Protein AF-A0A964KMN7-F1 (afdb_monomer_lite)

Secondary structure (DSSP, 8-state):
-HHHHHHHHHHHHHHHHHHHHHS-HHHHHHHHTSPPPP----HHHHHHHHHHHHHHHHTT-EEEEGGG-SS--SSSEEEEETTEEEEEE----S----HHHHHHHHHHHHHHHHHHHSEEESGGG--SEEE-----SPPPP-HHHHHHHHHHHHHHS------S------

Foldseek 3Di:
DVVVVVVLVVLQVVLAVVCVVQADVVLLQLQQLADADDDDDDPQQVVQLVVVQVVLVVVVWHKGQQSSHNRHRAARIFIGHHNDGPARHHRDPDDDPDPVVVVSVVQRVQSVCCSVVQWGACHNVDGDIGGDDDDPDDDDDCVVVVVVQVVVCVVPVHGDDDPDDDDDPD

Radius of gyration: 19.19 Å; chains: 1; bounding box: 42×45×50 Å

pLDDT: mean 83.24, std 13.03, range [41.88, 95.81]

Structure (mmCIF, N/CA/C/O backbone):
data_AF-A0A964KMN7-F1
#
_entry.id   AF-A0A964KMN7-F1
#
loop_
_atom_site.group_PDB
_atom_site.id
_atom_site.type_symbol
_atom_site.label_atom_id
_atom_site.label_alt_id
_atom_site.label_comp_id
_atom_site.label_asym_id
_atom_site.label_entity_id
_atom_site.label_seq_id
_atom_site.pdbx_PDB_ins_code
_atom_site.Cartn_x
_atom_site.Cartn_y
_atom_site.Cartn_z
_atom_site.occupancy
_atom_site.B_iso_or_equiv
_atom_site.auth_seq_id
_atom_site.auth_comp_id
_atom_site.auth_asym_id
_atom_site.auth_atom_id
_atom_site.pdbx_PDB_model_num
ATOM 1 N N . MET A 1 1 ? 16.297 -22.048 8.644 1.00 60.56 1 MET A N 1
ATOM 2 C CA . MET A 1 1 ? 15.941 -20.614 8.774 1.00 60.56 1 MET A CA 1
ATOM 3 C C . MET A 1 1 ? 16.026 -19.859 7.448 1.00 60.56 1 MET A C 1
ATOM 5 O O . MET A 1 1 ? 15.107 -19.107 7.163 1.00 60.56 1 MET A O 1
ATOM 9 N N . GLU A 1 2 ? 17.040 -20.092 6.608 1.00 69.06 2 GLU A N 1
ATOM 10 C CA . GLU A 1 2 ? 17.197 -19.387 5.318 1.00 69.06 2 GLU A CA 1
ATOM 11 C C . GLU A 1 2 ? 16.068 -19.658 4.302 1.00 69.06 2 GLU A C 1
ATOM 13 O O . GLU A 1 2 ? 15.520 -18.732 3.710 1.00 69.06 2 GLU A O 1
ATOM 18 N N . GLY A 1 3 ? 15.618 -20.913 4.179 1.00 74.50 3 GLY A N 1
ATOM 19 C CA . GLY A 1 3 ? 14.503 -21.268 3.288 1.00 74.50 3 GLY A CA 1
ATOM 20 C C . GLY A 1 3 ? 13.184 -20.558 3.626 1.00 74.50 3 GLY A C 1
ATOM 21 O O . GLY A 1 3 ? 12.477 -20.116 2.726 1.00 74.50 3 GLY A O 1
ATOM 22 N N . TYR A 1 4 ? 12.885 -20.363 4.916 1.00 80.75 4 TYR A N 1
ATOM 23 C CA . TYR A 1 4 ? 11.686 -19.638 5.357 1.00 80.75 4 TYR A CA 1
ATOM 24 C C . TYR A 1 4 ? 11.740 -18.150 5.004 1.00 80.75 4 TYR A C 1
ATOM 26 O O . TYR A 1 4 ? 10.728 -17.589 4.591 1.00 80.75 4 TYR A O 1
ATOM 34 N N . LYS A 1 5 ? 12.916 -17.518 5.113 1.00 83.44 5 LYS A N 1
ATOM 35 C CA . LYS A 1 5 ? 13.101 -16.120 4.700 1.00 83.44 5 LYS A CA 1
ATOM 36 C C . LYS A 1 5 ? 12.865 -15.949 3.202 1.00 83.44 5 LYS A C 1
ATOM 38 O O . LYS A 1 5 ? 12.191 -15.006 2.805 1.00 83.44 5 LYS A O 1
ATOM 43 N N . ARG A 1 6 ? 13.360 -16.886 2.385 1.00 88.69 6 ARG A N 1
ATOM 44 C CA . ARG A 1 6 ? 13.154 -16.871 0.931 1.00 88.69 6 ARG A CA 1
ATOM 45 C C . ARG A 1 6 ? 11.679 -17.008 0.556 1.00 88.69 6 ARG A C 1
ATOM 47 O O . ARG A 1 6 ? 11.195 -16.237 -0.261 1.00 88.69 6 ARG A O 1
ATOM 54 N N . VAL A 1 7 ? 10.962 -17.957 1.160 1.00 89.75 7 VAL A N 1
ATOM 55 C CA . VAL A 1 7 ? 9.515 -18.117 0.926 1.00 89.75 7 VAL A CA 1
ATOM 56 C C . VAL A 1 7 ? 8.768 -16.855 1.346 1.00 89.75 7 VAL A C 1
ATOM 58 O O . VAL A 1 7 ? 7.937 -16.365 0.588 1.00 89.75 7 VAL A O 1
ATOM 61 N N . LEU A 1 8 ? 9.100 -16.282 2.505 1.00 87.44 8 LEU A N 1
ATOM 62 C CA . LEU A 1 8 ? 8.471 -15.045 2.955 1.00 87.44 8 LEU A CA 1
ATOM 63 C C . LEU A 1 8 ? 8.713 -13.886 1.982 1.00 87.44 8 LEU A C 1
ATOM 65 O O . LEU A 1 8 ? 7.786 -13.137 1.702 1.00 87.44 8 LEU A O 1
ATOM 69 N N . HIS A 1 9 ? 9.930 -13.753 1.455 1.00 89.81 9 HIS A N 1
ATOM 70 C CA . HIS A 1 9 ? 10.249 -12.743 0.449 1.00 89.81 9 HIS A CA 1
ATOM 71 C C . HIS A 1 9 ? 9.386 -12.912 -0.805 1.00 89.81 9 HIS A C 1
ATOM 73 O O . HIS A 1 9 ? 8.743 -11.964 -1.227 1.00 89.81 9 HIS A O 1
ATOM 79 N N . ILE A 1 10 ? 9.285 -14.136 -1.335 1.00 92.50 10 ILE A N 1
ATOM 80 C CA . ILE A 1 10 ? 8.451 -14.429 -2.512 1.00 92.50 10 ILE A CA 1
ATOM 81 C C . ILE A 1 10 ? 6.983 -14.073 -2.247 1.00 92.50 10 ILE A C 1
ATOM 83 O O . ILE A 1 10 ? 6.326 -13.483 -3.098 1.00 92.50 10 ILE A O 1
ATOM 87 N N . LEU A 1 11 ? 6.457 -14.408 -1.065 1.00 91.88 11 LEU A N 1
ATOM 88 C CA . LEU A 1 11 ? 5.085 -14.050 -0.698 1.00 91.88 11 LEU A CA 1
ATOM 89 C C . LEU A 1 11 ? 4.887 -12.534 -0.643 1.00 91.88 11 LEU A C 1
ATOM 91 O O . LEU A 1 11 ? 3.842 -12.049 -1.070 1.00 91.88 11 LEU A O 1
ATOM 95 N N . LYS A 1 12 ? 5.888 -11.795 -0.156 1.00 92.88 12 LYS A N 1
ATOM 96 C CA . LYS A 1 12 ? 5.847 -10.335 -0.136 1.00 92.88 12 LYS A CA 1
ATOM 97 C C . LYS A 1 12 ? 5.944 -9.712 -1.522 1.00 92.88 12 LYS A C 1
ATOM 99 O O . LYS A 1 12 ? 5.213 -8.765 -1.785 1.00 92.88 12 LYS A O 1
ATOM 104 N N . ASP A 1 13 ? 6.750 -10.279 -2.416 1.00 94.25 13 ASP A N 1
ATOM 105 C CA . ASP A 1 13 ? 6.811 -9.857 -3.821 1.00 94.25 13 ASP A CA 1
ATOM 106 C C . ASP A 1 13 ? 5.447 -10.043 -4.510 1.00 94.25 13 ASP A C 1
ATOM 108 O O . ASP A 1 13 ? 4.984 -9.170 -5.245 1.00 94.25 13 ASP A O 1
ATOM 112 N N . VAL A 1 14 ? 4.762 -11.160 -4.236 1.00 93.88 14 VAL A N 1
ATOM 113 C CA . VAL A 1 14 ? 3.399 -11.410 -4.737 1.00 93.88 14 VAL A CA 1
ATOM 114 C C . VAL A 1 14 ? 2.399 -10.409 -4.152 1.00 93.88 14 VAL A C 1
ATOM 116 O O . VAL A 1 14 ? 1.555 -9.890 -4.883 1.00 93.88 14 VAL A O 1
ATOM 119 N N . GLY A 1 15 ? 2.479 -10.112 -2.854 1.00 93.50 15 GLY A N 1
ATOM 120 C CA . GLY A 1 15 ? 1.599 -9.127 -2.226 1.00 93.50 15 GLY A CA 1
ATOM 121 C C . GLY A 1 15 ? 1.835 -7.701 -2.726 1.00 93.50 15 GLY A C 1
ATOM 122 O O . GLY A 1 15 ? 0.867 -6.979 -2.961 1.00 93.50 15 GLY A O 1
ATOM 123 N N . ASP A 1 16 ? 3.087 -7.312 -2.973 1.00 94.38 16 ASP A N 1
ATOM 124 C CA . ASP A 1 16 ? 3.416 -6.034 -3.610 1.00 94.38 16 ASP A CA 1
ATOM 125 C C . ASP A 1 16 ? 2.837 -5.971 -5.029 1.00 94.38 16 ASP A C 1
ATOM 127 O O . ASP A 1 16 ? 2.217 -4.972 -5.391 1.00 94.38 16 ASP A O 1
ATOM 131 N N . ALA A 1 17 ? 2.955 -7.045 -5.820 1.00 93.81 17 ALA A N 1
ATOM 132 C CA . ALA A 1 17 ? 2.353 -7.101 -7.152 1.00 93.81 17 ALA A CA 1
ATOM 133 C C . ALA A 1 17 ? 0.828 -6.895 -7.104 1.00 93.81 17 ALA A C 1
ATOM 135 O O . ALA A 1 17 ? 0.284 -6.145 -7.917 1.00 93.81 17 ALA A O 1
ATOM 136 N N . LEU A 1 18 ? 0.136 -7.494 -6.126 1.00 92.00 18 LEU A N 1
ATOM 137 C CA . LEU A 1 18 ? -1.294 -7.253 -5.902 1.00 92.00 18 LEU A CA 1
ATOM 138 C C . LEU A 1 18 ? -1.570 -5.794 -5.519 1.00 92.00 18 LEU A C 1
ATOM 140 O O . LEU A 1 18 ? -2.474 -5.182 -6.084 1.00 92.00 18 LEU A O 1
ATOM 144 N N . ALA A 1 19 ? -0.785 -5.215 -4.609 1.00 92.56 19 ALA A N 1
ATOM 145 C CA . ALA A 1 19 ? -0.937 -3.819 -4.211 1.00 92.56 19 ALA A CA 1
ATOM 146 C C . ALA A 1 19 ? -0.796 -2.867 -5.406 1.00 92.56 19 ALA A C 1
ATOM 148 O O . ALA A 1 19 ? -1.690 -2.060 -5.637 1.00 92.56 19 ALA A O 1
ATOM 149 N N . PHE A 1 20 ? 0.257 -3.009 -6.214 1.00 91.56 20 PHE A N 1
ATOM 150 C CA . PHE A 1 20 ? 0.476 -2.185 -7.410 1.00 91.56 20 PHE A CA 1
ATOM 151 C C . PHE A 1 20 ? -0.520 -2.450 -8.548 1.00 91.56 20 PHE A C 1
ATOM 153 O O . PHE A 1 20 ? -0.626 -1.629 -9.455 1.00 91.56 20 PHE A O 1
ATOM 160 N N . THR A 1 21 ? -1.246 -3.570 -8.517 1.00 91.06 21 THR A N 1
ATOM 161 C CA . THR A 1 21 ? -2.316 -3.853 -9.488 1.00 91.06 21 THR A CA 1
ATOM 162 C C . THR A 1 21 ? -3.600 -3.095 -9.153 1.00 91.06 21 THR A C 1
ATOM 164 O O . THR A 1 21 ? -4.309 -2.675 -10.061 1.00 91.06 21 THR A O 1
ATOM 167 N N . TYR A 1 22 ? -3.912 -2.930 -7.863 1.00 90.19 22 TYR A N 1
ATOM 168 C CA . TYR A 1 22 ? -5.217 -2.427 -7.417 1.00 90.19 22 TYR A CA 1
ATOM 169 C C . TYR A 1 22 ? -5.176 -1.063 -6.725 1.00 90.19 22 TYR A C 1
ATOM 171 O O . TYR A 1 22 ? -6.225 -0.468 -6.503 1.00 90.19 22 TYR A O 1
ATOM 179 N N . VAL A 1 23 ? -3.999 -0.563 -6.355 1.00 89.25 23 VAL A N 1
ATOM 180 C CA . VAL A 1 23 ? -3.838 0.718 -5.660 1.00 89.25 23 VAL A CA 1
ATOM 181 C C . VAL A 1 23 ? -2.938 1.626 -6.483 1.00 89.25 23 VAL A C 1
ATOM 183 O O . VAL A 1 23 ? -1.880 1.206 -6.956 1.00 89.25 23 VAL A O 1
ATOM 186 N N . ASP A 1 24 ? -3.334 2.891 -6.613 1.00 88.50 24 ASP A N 1
ATOM 187 C CA . ASP A 1 24 ? -2.511 3.903 -7.263 1.00 88.50 24 ASP A CA 1
ATOM 188 C C . ASP A 1 24 ? -1.133 3.993 -6.575 1.00 88.50 24 ASP A C 1
ATOM 190 O O . ASP A 1 24 ? -1.013 4.109 -5.349 1.00 88.50 24 ASP A O 1
ATOM 194 N N . LYS A 1 25 ? -0.055 3.958 -7.365 1.00 88.31 25 LYS A N 1
ATOM 195 C CA . LYS A 1 25 ? 1.328 4.032 -6.862 1.00 88.31 25 LYS A CA 1
ATOM 196 C C . LYS A 1 25 ? 1.596 5.283 -6.009 1.00 88.31 25 LYS A C 1
ATOM 198 O O . LYS A 1 25 ? 2.447 5.241 -5.115 1.00 88.31 25 LYS A O 1
ATOM 203 N N . TYR A 1 26 ? 0.897 6.391 -6.257 1.00 88.62 26 TYR A N 1
ATOM 204 C CA . TYR A 1 26 ? 0.987 7.631 -5.487 1.00 88.62 26 TYR A CA 1
ATOM 205 C C . TYR A 1 26 ? 0.306 7.521 -4.116 1.00 88.62 26 TYR A C 1
ATOM 207 O O . TYR A 1 26 ? 0.704 8.238 -3.192 1.00 88.62 26 TYR A O 1
ATOM 215 N N . ASP A 1 27 ? -0.639 6.594 -3.952 1.00 90.06 27 ASP A N 1
ATOM 216 C CA . ASP A 1 27 ? -1.242 6.232 -2.665 1.00 90.06 27 ASP A CA 1
ATOM 217 C C . ASP A 1 27 ? -0.418 5.171 -1.923 1.00 90.06 27 ASP A C 1
ATOM 219 O O . ASP A 1 27 ? -0.286 5.240 -0.701 1.00 90.06 27 ASP A O 1
ATOM 223 N N . ILE A 1 28 ? 0.253 4.268 -2.645 1.00 91.69 28 ILE A N 1
ATOM 224 C CA . ILE A 1 28 ? 1.215 3.319 -2.056 1.00 91.69 28 ILE A CA 1
ATOM 225 C C . ILE A 1 28 ? 2.443 4.049 -1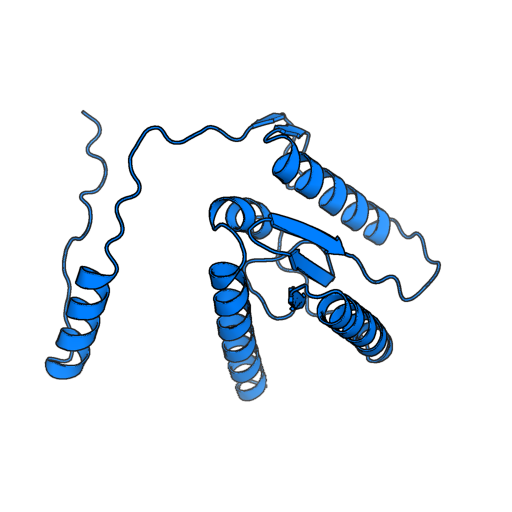.494 1.00 91.69 28 ILE A C 1
ATOM 227 O O . ILE A 1 28 ? 2.923 3.729 -0.404 1.00 91.69 28 ILE A O 1
ATOM 231 N N . LYS A 1 29 ? 2.975 5.041 -2.222 1.00 90.38 29 LYS A N 1
ATOM 232 C CA . LYS A 1 29 ? 4.194 5.783 -1.852 1.00 90.38 29 LYS A CA 1
ATOM 233 C C . LYS A 1 29 ? 4.210 6.243 -0.385 1.00 90.38 29 LYS A C 1
ATOM 235 O O . LYS A 1 29 ? 5.183 5.926 0.303 1.00 90.38 29 LYS A O 1
ATOM 240 N N . PRO A 1 30 ? 3.195 6.964 0.129 1.00 90.38 30 PRO A N 1
ATOM 241 C CA . PRO A 1 30 ? 3.197 7.403 1.516 1.00 90.38 30 PRO A CA 1
ATOM 242 C C . PRO A 1 30 ? 3.056 6.238 2.517 1.00 90.38 30 PRO A C 1
ATOM 244 O O . PRO A 1 30 ? 3.573 6.311 3.628 1.00 90.38 30 PRO A O 1
ATOM 247 N N . MET A 1 31 ? 2.469 5.103 2.131 1.00 90.00 31 MET A N 1
ATOM 248 C CA . MET A 1 31 ? 2.347 3.937 3.017 1.00 90.00 31 MET A CA 1
ATOM 249 C C . MET A 1 31 ? 3.689 3.239 3.305 1.00 90.00 31 MET A C 1
ATOM 251 O O . MET A 1 31 ? 3.816 2.570 4.333 1.00 90.00 31 MET A O 1
ATOM 255 N N . ARG A 1 32 ? 4.708 3.429 2.455 1.00 87.38 32 ARG A N 1
ATOM 256 C CA . ARG A 1 32 ? 6.027 2.779 2.573 1.00 87.38 32 ARG A CA 1
ATOM 257 C C . ARG A 1 32 ? 6.933 3.376 3.653 1.00 87.38 32 ARG A C 1
ATOM 259 O O . ARG A 1 32 ? 7.783 2.664 4.183 1.00 87.38 32 ARG A O 1
ATOM 266 N N . PHE A 1 33 ? 6.819 4.670 3.953 1.00 83.00 33 PHE A N 1
ATOM 267 C CA . PHE A 1 33 ? 7.834 5.384 4.749 1.00 83.00 33 PHE A CA 1
ATOM 268 C C . PHE A 1 33 ? 7.828 5.053 6.245 1.00 83.00 33 PHE A C 1
ATOM 270 O O . PHE A 1 33 ? 8.751 5.429 6.962 1.00 83.00 33 PHE A O 1
ATOM 277 N N . LYS A 1 34 ? 6.825 4.320 6.728 1.00 79.12 34 LYS A N 1
ATOM 278 C CA . LYS A 1 34 ? 6.843 3.774 8.084 1.00 79.12 34 LYS A CA 1
ATOM 279 C C . LYS A 1 34 ? 7.893 2.668 8.194 1.00 79.12 34 LYS A C 1
ATOM 281 O O . LYS A 1 34 ? 8.084 1.892 7.256 1.00 79.12 34 LYS A O 1
ATOM 286 N N . GLU A 1 35 ? 8.554 2.560 9.342 1.00 66.06 35 GLU A N 1
ATOM 287 C CA . GLU A 1 35 ? 9.413 1.408 9.629 1.00 66.06 35 GLU A CA 1
ATOM 288 C C . GLU A 1 35 ? 8.631 0.104 9.439 1.00 66.06 35 GLU A C 1
ATOM 290 O O . GLU A 1 35 ? 7.438 0.029 9.752 1.00 66.06 35 GLU A O 1
ATOM 295 N N . ALA A 1 36 ? 9.291 -0.915 8.881 1.00 58.47 36 ALA A N 1
ATOM 296 C CA . ALA A 1 36 ? 8.665 -2.216 8.706 1.00 58.47 36 ALA A CA 1
ATOM 297 C C . ALA A 1 36 ? 8.218 -2.730 10.079 1.00 58.47 36 ALA A C 1
ATOM 299 O O . ALA A 1 36 ? 9.030 -2.837 11.001 1.00 58.47 36 ALA A O 1
ATOM 300 N N . SER A 1 37 ? 6.931 -3.043 10.228 1.00 52.56 37 SER A N 1
ATOM 301 C CA . SER A 1 37 ? 6.477 -3.799 11.386 1.00 52.56 37 SER A CA 1
ATOM 302 C C . SER A 1 37 ? 7.229 -5.128 11.398 1.00 52.56 37 SER A C 1
ATOM 304 O O . SER A 1 37 ? 7.279 -5.849 10.399 1.00 52.56 37 SER A O 1
ATOM 306 N N . GLY A 1 38 ? 7.861 -5.447 12.530 1.00 50.69 38 GLY A N 1
ATOM 307 C CA . GLY A 1 38 ? 8.288 -6.817 12.787 1.00 50.69 38 GLY A CA 1
ATOM 308 C C . GLY A 1 38 ? 7.080 -7.743 12.644 1.00 50.69 38 GLY A C 1
ATOM 309 O O . GLY A 1 38 ? 5.967 -7.344 12.979 1.00 50.69 38 GLY A O 1
ATOM 310 N N . PHE A 1 39 ? 7.307 -8.950 12.127 1.00 45.81 39 PHE A N 1
ATOM 311 C CA . PHE A 1 39 ? 6.270 -9.960 11.919 1.00 45.81 39 PHE A CA 1
ATOM 312 C C . PHE A 1 39 ? 5.507 -10.187 13.228 1.00 45.81 39 PHE A C 1
ATOM 314 O O . PHE A 1 39 ? 6.082 -10.701 14.191 1.00 45.81 39 PHE A O 1
ATOM 321 N N . VAL A 1 40 ? 4.243 -9.776 13.301 1.00 50.22 40 VAL A N 1
ATOM 322 C CA . VAL A 1 40 ? 3.413 -10.038 14.477 1.00 50.22 40 VAL A CA 1
ATOM 323 C C . VAL A 1 40 ? 1.994 -10.322 14.019 1.00 50.22 40 VAL A C 1
ATOM 325 O O . VAL A 1 40 ? 1.134 -9.457 14.085 1.00 50.22 40 VAL A O 1
ATOM 328 N N . SER A 1 41 ? 1.709 -11.587 13.732 1.00 46.47 41 SER A N 1
ATOM 329 C CA . SER A 1 41 ? 0.403 -12.111 14.110 1.00 46.47 41 SER A CA 1
ATOM 330 C C . SER A 1 41 ? 0.572 -13.464 14.798 1.00 46.47 41 SER A C 1
ATOM 332 O O . SER A 1 41 ? 1.151 -14.424 14.288 1.00 46.47 41 SER A O 1
ATOM 334 N N . GLY A 1 42 ? 0.155 -13.514 16.065 1.00 53.75 42 GLY A N 1
ATOM 335 C CA . GLY A 1 42 ? -0.046 -14.779 16.762 1.00 53.75 42 GLY A CA 1
ATOM 336 C C . GLY A 1 42 ? -1.229 -15.520 16.136 1.00 53.75 42 GLY A C 1
ATOM 337 O O . GLY A 1 42 ? -2.087 -14.905 15.509 1.00 53.75 42 GLY A O 1
ATOM 338 N N . LYS A 1 43 ? -1.332 -16.836 16.357 1.00 54.41 43 LYS A N 1
ATOM 339 C CA . LYS A 1 43 ? -2.377 -17.706 15.768 1.00 54.41 43 LYS A CA 1
ATOM 340 C C . LYS A 1 43 ? -3.820 -17.176 15.886 1.00 54.41 43 LYS A C 1
ATOM 342 O O . LYS A 1 43 ? -4.659 -17.519 15.061 1.00 54.41 43 LYS A O 1
ATOM 347 N N . VAL A 1 44 ? -4.117 -16.368 16.907 1.00 59.31 44 VAL A N 1
ATOM 348 C CA . VAL A 1 44 ? -5.443 -15.762 17.125 1.00 59.31 44 VAL A CA 1
ATOM 349 C C . VAL A 1 44 ? -5.688 -14.549 16.214 1.00 59.31 44 VAL A C 1
ATOM 351 O O . VAL A 1 44 ? -6.804 -14.393 15.729 1.00 59.31 44 VAL A O 1
ATOM 354 N N . GLY A 1 45 ? -4.664 -13.732 15.937 1.00 69.38 45 GLY A N 1
ATOM 355 C CA . GLY A 1 45 ? -4.766 -12.559 15.055 1.00 69.38 45 GLY A CA 1
ATOM 356 C C . GLY A 1 45 ? -5.075 -12.955 13.614 1.00 69.38 45 GLY A C 1
ATOM 357 O O . GLY A 1 45 ? -6.055 -12.481 13.044 1.00 69.38 45 GLY A O 1
ATOM 358 N N . LEU A 1 46 ? -4.363 -13.967 13.106 1.00 79.44 46 LEU A N 1
ATOM 359 C CA . LEU A 1 46 ? -4.529 -14.463 11.739 1.00 79.44 46 LEU A CA 1
ATOM 360 C C . LEU A 1 46 ? -5.964 -14.912 11.419 1.00 79.44 46 LEU A C 1
ATOM 362 O O . LEU A 1 46 ? -6.448 -14.714 10.309 1.00 79.44 46 LEU A O 1
ATOM 366 N N . ARG A 1 47 ? -6.674 -15.522 12.380 1.00 83.81 47 ARG A N 1
ATOM 367 C CA . ARG A 1 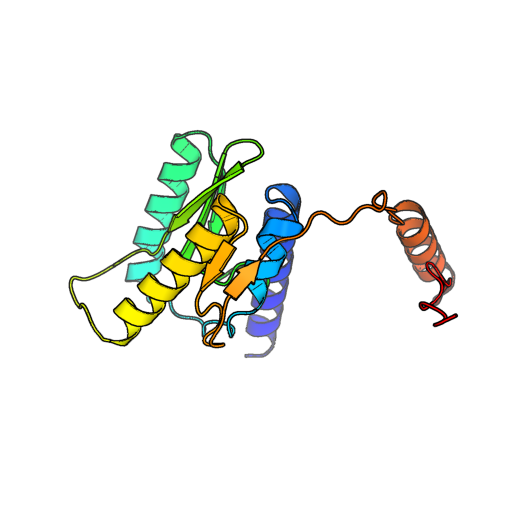47 ? -8.059 -15.970 12.155 1.00 83.81 47 ARG A CA 1
ATOM 368 C C . ARG A 1 47 ? -9.017 -14.791 11.982 1.00 83.81 47 ARG A C 1
ATOM 370 O O . ARG A 1 47 ? -9.925 -14.872 11.158 1.00 83.81 47 ARG A O 1
ATOM 377 N N . GLU A 1 48 ? -8.842 -13.729 12.762 1.00 84.06 48 GLU A N 1
ATOM 378 C CA . GLU A 1 48 ? -9.680 -12.531 12.654 1.00 84.06 48 GLU A CA 1
ATOM 379 C C . GLU A 1 48 ? -9.324 -11.710 11.410 1.00 84.06 48 GLU A C 1
ATOM 381 O O . GLU A 1 48 ? -10.227 -11.269 10.699 1.00 84.06 48 GLU A O 1
ATOM 386 N N . GLU A 1 49 ? -8.033 -11.589 11.085 1.00 86.44 49 GLU A N 1
ATOM 387 C CA . GLU A 1 49 ? -7.558 -11.015 9.818 1.00 86.44 49 GLU A CA 1
ATOM 388 C C . GLU A 1 49 ? -8.178 -11.753 8.625 1.00 86.44 49 GLU A C 1
ATOM 390 O O . GLU A 1 49 ? -8.764 -11.136 7.736 1.00 86.44 49 GLU A O 1
ATOM 395 N N . TRP A 1 50 ? -8.157 -13.087 8.645 1.00 88.00 50 TRP A N 1
ATOM 396 C CA . TRP A 1 50 ? -8.748 -13.906 7.590 1.00 88.00 50 TRP A CA 1
ATOM 397 C C . TRP A 1 50 ? -10.259 -13.701 7.444 1.00 88.00 50 TRP A C 1
ATOM 399 O O . TRP A 1 50 ? -10.767 -13.552 6.332 1.00 88.00 50 TRP A O 1
ATOM 409 N N . ARG A 1 51 ? -11.002 -13.651 8.555 1.00 89.19 51 ARG A N 1
ATOM 410 C CA . ARG A 1 51 ? -12.445 -13.358 8.519 1.00 89.19 51 ARG A CA 1
ATOM 411 C C . ARG A 1 51 ? -12.727 -11.981 7.935 1.00 89.19 51 ARG A C 1
ATOM 413 O O . ARG A 1 51 ? -13.691 -11.821 7.185 1.00 89.19 51 ARG A O 1
ATOM 420 N N . LEU A 1 52 ? -11.908 -10.989 8.277 1.00 87.75 52 LEU A N 1
ATOM 421 C CA . LEU A 1 52 ? -12.061 -9.645 7.743 1.00 87.75 52 LEU A CA 1
ATOM 422 C C . LEU A 1 52 ? -11.773 -9.610 6.237 1.00 87.75 52 LEU A C 1
ATOM 424 O O . LEU A 1 52 ? -12.572 -9.035 5.501 1.00 87.75 52 LEU A O 1
ATOM 428 N N . LEU A 1 53 ? -10.713 -10.277 5.771 1.00 89.50 53 LEU A N 1
ATOM 429 C CA . LEU A 1 53 ? -10.443 -10.449 4.339 1.00 89.50 53 LEU A CA 1
ATOM 430 C C . LEU A 1 53 ? -11.643 -11.062 3.613 1.00 89.50 53 LEU A C 1
ATOM 432 O O . LEU A 1 53 ? -12.126 -10.489 2.640 1.00 89.50 53 LEU A O 1
ATOM 436 N N . GLN A 1 54 ? -12.162 -12.192 4.106 1.00 90.38 54 GLN A N 1
ATOM 437 C CA . GLN A 1 54 ? -13.333 -12.853 3.518 1.00 90.38 54 GLN A CA 1
ATOM 438 C C . GLN A 1 54 ? -14.538 -11.913 3.449 1.00 90.38 54 GLN A C 1
ATOM 440 O O . GLN A 1 54 ? -15.250 -11.886 2.448 1.00 90.38 54 GLN A O 1
ATOM 445 N N . LYS A 1 55 ? -14.753 -11.098 4.486 1.00 90.31 55 LYS A N 1
ATOM 446 C CA . LYS A 1 55 ? -15.819 -10.095 4.491 1.00 90.31 55 LYS A CA 1
ATOM 447 C C . LYS A 1 55 ? -15.609 -9.023 3.419 1.00 90.31 55 LYS A C 1
ATOM 449 O O . LYS A 1 55 ? -16.579 -8.659 2.763 1.00 90.31 55 LYS A O 1
ATOM 454 N N . VAL A 1 56 ? -14.382 -8.532 3.229 1.00 90.00 56 VAL A N 1
ATOM 455 C CA . VAL A 1 56 ? -14.059 -7.573 2.156 1.00 90.00 56 VAL A CA 1
ATOM 456 C C . VAL A 1 56 ? -14.366 -8.181 0.785 1.00 90.00 56 VAL A C 1
ATOM 458 O O . VAL A 1 56 ? -15.063 -7.549 -0.008 1.00 90.00 56 VAL A O 1
ATOM 461 N N . PHE A 1 57 ? -13.942 -9.425 0.547 1.00 89.56 57 PHE A N 1
ATOM 462 C CA . PHE A 1 57 ? -14.242 -10.147 -0.694 1.00 89.56 57 PHE A CA 1
ATOM 463 C C . PHE A 1 57 ? -15.746 -10.332 -0.922 1.00 89.56 57 PHE A C 1
ATOM 465 O O . PHE A 1 57 ? -16.244 -10.035 -2.005 1.00 89.56 57 PHE A O 1
ATOM 472 N N . ASN A 1 58 ? -16.496 -10.738 0.104 1.00 90.62 58 ASN A N 1
ATOM 473 C CA . ASN A 1 58 ? -17.949 -10.921 0.009 1.00 90.62 58 ASN A CA 1
ATOM 474 C C . ASN A 1 58 ? -18.707 -9.616 -0.287 1.00 90.62 58 ASN A C 1
ATOM 476 O O . ASN A 1 58 ? -19.822 -9.656 -0.798 1.00 90.62 58 ASN A O 1
ATOM 480 N N . LEU A 1 59 ? -18.117 -8.460 0.027 1.00 88.62 59 LEU A N 1
ATOM 481 C CA . LEU A 1 59 ? -18.660 -7.139 -0.302 1.00 88.62 59 LEU A CA 1
ATOM 482 C C . LEU A 1 59 ? -18.227 -6.642 -1.697 1.00 88.62 59 LEU A C 1
ATOM 484 O O . LEU A 1 59 ? -18.497 -5.490 -2.044 1.00 88.62 59 LEU A O 1
ATOM 488 N N . GLY A 1 60 ? -17.562 -7.487 -2.493 1.00 88.06 60 GLY A N 1
ATOM 489 C CA . GLY A 1 60 ? -17.075 -7.160 -3.835 1.00 88.06 60 GLY A CA 1
ATOM 490 C C . GLY A 1 60 ? -15.817 -6.288 -3.843 1.00 88.06 60 GLY A C 1
ATOM 491 O O . GLY A 1 60 ? -15.556 -5.608 -4.832 1.00 88.06 60 GLY A O 1
ATOM 492 N N . GLY A 1 61 ? -15.077 -6.250 -2.733 1.00 89.81 61 GLY A N 1
ATOM 493 C CA . GLY A 1 61 ? -13.786 -5.575 -2.634 1.00 89.81 61 GLY A CA 1
ATOM 494 C C . GLY A 1 61 ? -12.610 -6.545 -2.710 1.00 89.81 61 GLY A C 1
ATOM 495 O O . GLY A 1 61 ? -12.772 -7.763 -2.746 1.00 89.81 61 GLY A O 1
ATOM 496 N N . ILE A 1 62 ? -11.407 -5.985 -2.671 1.00 90.75 62 ILE A N 1
ATOM 497 C CA . ILE A 1 62 ? -10.144 -6.719 -2.603 1.00 90.75 62 ILE A CA 1
ATOM 498 C C . ILE A 1 62 ? -9.495 -6.398 -1.264 1.00 90.75 62 ILE A C 1
ATOM 500 O O . ILE A 1 62 ? -9.290 -5.232 -0.931 1.0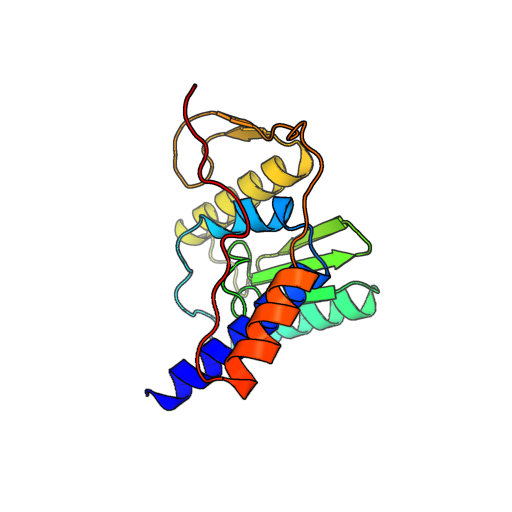0 90.75 62 ILE A O 1
ATOM 504 N N . GLY A 1 63 ? -9.208 -7.432 -0.477 1.00 91.62 63 GLY A N 1
ATOM 505 C CA . GLY A 1 63 ? -8.462 -7.309 0.771 1.00 91.62 63 GLY A CA 1
ATOM 506 C C . GLY A 1 63 ? -7.017 -7.756 0.580 1.00 91.62 63 GLY A C 1
ATOM 507 O O . GLY A 1 63 ? -6.778 -8.861 0.097 1.00 91.62 63 GLY A O 1
ATOM 508 N N . ILE A 1 64 ? -6.063 -6.921 0.982 1.00 91.94 64 ILE A N 1
ATOM 509 C CA . ILE A 1 64 ? -4.625 -7.209 0.944 1.00 91.94 64 ILE A CA 1
ATOM 510 C C . ILE A 1 64 ? -4.110 -7.276 2.381 1.00 91.94 64 ILE A C 1
ATOM 512 O O . ILE A 1 64 ? -4.352 -6.358 3.163 1.00 91.94 64 ILE A O 1
ATOM 516 N N . LEU A 1 65 ? -3.401 -8.354 2.729 1.00 91.81 65 LEU A N 1
ATOM 517 C CA . LEU A 1 65 ? -2.699 -8.466 4.011 1.00 91.81 65 LEU A CA 1
ATOM 518 C C . LEU A 1 65 ? -1.391 -7.692 3.942 1.00 91.81 65 LEU A C 1
ATOM 520 O O . LEU A 1 65 ? -0.477 -8.076 3.215 1.00 91.81 65 LEU A O 1
ATOM 524 N N . ASN A 1 66 ? -1.286 -6.638 4.736 1.00 90.38 66 ASN A N 1
ATOM 525 C CA . ASN A 1 66 ? -0.144 -5.732 4.708 1.00 90.38 66 ASN A CA 1
ATOM 526 C C . ASN A 1 66 ? 1.150 -6.412 5.177 1.00 90.38 66 ASN A C 1
ATOM 528 O O . ASN A 1 66 ? 2.220 -6.139 4.634 1.00 90.38 66 ASN A O 1
ATOM 532 N N . ASP A 1 67 ? 1.047 -7.378 6.096 1.00 86.69 67 ASP A N 1
ATOM 533 C CA . ASP A 1 67 ? 2.171 -8.211 6.549 1.00 86.69 67 ASP A CA 1
ATOM 534 C C . ASP A 1 67 ? 2.794 -9.063 5.426 1.00 86.69 67 ASP A C 1
ATOM 536 O O . ASP A 1 67 ? 3.970 -9.443 5.506 1.00 86.69 67 ASP A O 1
ATOM 540 N N . LEU A 1 68 ? 2.035 -9.320 4.356 1.00 90.81 68 LEU A N 1
ATOM 541 C CA . LEU A 1 68 ? 2.491 -9.976 3.131 1.00 90.81 68 LEU A CA 1
ATOM 542 C C . LEU A 1 68 ? 2.878 -8.968 2.046 1.00 90.81 68 LEU A C 1
ATOM 544 O O . LEU A 1 68 ? 2.861 -9.307 0.874 1.00 90.81 68 LEU A O 1
ATOM 548 N N . THR A 1 69 ? 3.243 -7.741 2.412 1.00 91.62 69 THR A N 1
ATOM 549 C CA . THR A 1 69 ? 3.770 -6.738 1.479 1.00 91.62 69 THR A CA 1
ATOM 550 C C . THR A 1 69 ? 5.035 -6.094 2.048 1.00 91.62 69 THR A C 1
ATOM 552 O O . THR A 1 69 ? 5.337 -6.184 3.248 1.00 91.62 69 THR A O 1
ATOM 555 N N . HIS A 1 70 ? 5.811 -5.437 1.194 1.00 90.50 70 HIS A N 1
ATOM 556 C CA . HIS A 1 70 ? 6.834 -4.482 1.610 1.00 90.50 70 HIS A CA 1
ATOM 557 C C . HIS A 1 70 ? 6.344 -3.035 1.542 1.00 90.50 70 HIS A C 1
ATOM 559 O O . HIS A 1 70 ? 6.918 -2.180 2.236 1.00 90.50 70 HIS A O 1
ATOM 565 N N . CYS A 1 71 ? 5.339 -2.745 0.711 1.00 91.56 71 CYS A N 1
ATOM 566 C CA . CYS A 1 71 ? 4.910 -1.382 0.409 1.00 91.56 71 CYS A CA 1
ATOM 567 C C . CYS A 1 71 ? 3.744 -0.867 1.273 1.00 91.56 71 CYS A C 1
ATOM 569 O O . CYS A 1 71 ? 3.695 0.335 1.538 1.00 91.56 71 CYS A O 1
ATOM 571 N N . LEU A 1 72 ? 2.859 -1.734 1.779 1.00 91.81 72 LEU A N 1
ATOM 572 C CA . LEU A 1 72 ? 1.732 -1.346 2.635 1.00 91.81 72 LEU A CA 1
ATOM 573 C C . LEU A 1 72 ? 2.089 -1.605 4.104 1.00 91.81 72 LEU A C 1
ATOM 575 O O . LEU A 1 72 ? 2.153 -2.746 4.542 1.00 91.81 72 LEU A O 1
ATOM 579 N N . ARG A 1 73 ? 2.357 -0.550 4.886 1.00 89.38 73 ARG A N 1
ATOM 580 C CA . ARG A 1 73 ? 2.866 -0.693 6.275 1.00 89.38 73 ARG A CA 1
ATOM 581 C C . ARG A 1 73 ? 1.938 -0.144 7.362 1.00 89.38 73 ARG A C 1
ATOM 583 O O . ARG A 1 73 ? 2.305 -0.063 8.540 1.00 89.38 73 ARG A O 1
ATOM 590 N N . TYR A 1 74 ? 0.737 0.280 6.989 1.00 88.62 74 TYR A N 1
ATOM 591 C CA . TYR A 1 74 ? -0.254 0.851 7.902 1.00 88.62 74 TYR A CA 1
ATOM 592 C C . TYR A 1 74 ? -1.478 -0.046 7.972 1.00 88.62 74 TYR A C 1
ATOM 594 O O . TYR A 1 74 ? -2.055 -0.318 6.931 1.00 88.62 74 TYR A O 1
ATOM 602 N N . GLY A 1 75 ? -1.886 -0.447 9.179 1.00 88.12 75 GLY A N 1
ATOM 603 C CA . GLY A 1 75 ? -2.948 -1.435 9.384 1.00 88.12 75 GLY A CA 1
ATOM 604 C C . GLY A 1 75 ? -2.496 -2.860 9.070 1.00 88.12 75 GLY A C 1
ATOM 605 O O . GLY A 1 75 ? -1.443 -3.062 8.463 1.00 88.12 75 GLY A O 1
ATOM 606 N N . ASP A 1 76 ? -3.333 -3.826 9.429 1.00 87.00 76 ASP A N 1
ATOM 607 C CA . ASP A 1 76 ? -3.136 -5.244 9.114 1.00 87.00 76 ASP A CA 1
ATOM 608 C C . ASP A 1 76 ? -3.664 -5.569 7.711 1.00 87.00 76 ASP A C 1
ATOM 610 O O . ASP A 1 76 ? -3.083 -6.374 6.981 1.00 87.00 76 ASP A O 1
ATOM 614 N N . ILE A 1 77 ? -4.762 -4.912 7.314 1.00 90.56 77 ILE A N 1
ATOM 615 C CA . ILE A 1 77 ? -5.427 -5.119 6.026 1.00 90.56 77 ILE A CA 1
ATOM 616 C C . ILE A 1 77 ? -5.651 -3.790 5.315 1.00 90.56 77 ILE A C 1
ATOM 618 O O . ILE A 1 77 ? -6.167 -2.830 5.890 1.00 90.56 77 ILE A O 1
ATOM 622 N N . THR A 1 78 ? -5.339 -3.779 4.025 1.00 91.94 78 THR A N 1
ATOM 623 C CA . THR A 1 78 ? -5.757 -2.736 3.093 1.00 91.94 78 THR A CA 1
ATOM 624 C C . THR A 1 78 ? -6.923 -3.252 2.257 1.00 91.94 78 THR A C 1
ATOM 626 O O . THR A 1 78 ? -6.801 -4.269 1.578 1.00 91.94 78 THR A O 1
ATOM 629 N N . ALA A 1 79 ? -8.064 -2.572 2.318 1.00 91.69 79 ALA A N 1
ATOM 630 C CA . ALA A 1 79 ? -9.243 -2.885 1.521 1.00 91.69 79 ALA A CA 1
ATOM 631 C C . ALA A 1 79 ? -9.361 -1.907 0.348 1.00 91.69 79 ALA A C 1
ATOM 633 O O . ALA A 1 79 ? -9.234 -0.695 0.529 1.00 91.69 79 ALA A O 1
ATOM 634 N N . VAL A 1 80 ? -9.662 -2.432 -0.834 1.00 89.56 80 VAL A N 1
ATOM 635 C CA . VAL A 1 80 ? -9.820 -1.686 -2.089 1.00 89.56 80 VAL A CA 1
ATOM 636 C C . VAL A 1 80 ? -11.177 -2.023 -2.702 1.00 89.56 80 VAL A C 1
ATOM 638 O O . VAL A 1 80 ? -11.629 -3.168 -2.615 1.00 89.56 80 VAL A O 1
ATOM 641 N N . ARG A 1 81 ? -11.848 -1.045 -3.317 1.00 83.56 81 ARG A N 1
ATOM 642 C CA . ARG A 1 81 ? -13.070 -1.278 -4.100 1.00 83.56 81 ARG A CA 1
ATOM 643 C C . ARG A 1 81 ? -13.119 -0.307 -5.276 1.00 83.56 81 ARG A C 1
ATOM 645 O O . ARG A 1 81 ? -13.197 0.899 -5.062 1.00 83.56 81 ARG A O 1
ATOM 652 N N . GLY A 1 82 ? -13.125 -0.843 -6.497 1.00 75.62 82 GLY A N 1
ATOM 653 C CA . GLY A 1 82 ? -12.931 -0.031 -7.703 1.00 75.62 82 GLY A CA 1
ATOM 654 C C . GLY A 1 82 ? -11.558 0.645 -7.693 1.00 75.62 82 GLY A C 1
ATOM 655 O O . GLY A 1 82 ? -10.613 0.089 -7.139 1.00 75.62 82 GLY A O 1
ATOM 656 N N . ASP A 1 83 ? -11.480 1.864 -8.221 1.00 65.12 83 ASP A N 1
ATOM 657 C CA . ASP A 1 83 ? -10.225 2.626 -8.349 1.00 65.12 83 ASP A CA 1
ATOM 658 C C . ASP A 1 83 ? -9.856 3.408 -7.076 1.00 65.12 83 ASP A C 1
ATOM 660 O O . ASP A 1 83 ? -9.071 4.352 -7.106 1.00 65.12 83 ASP A O 1
ATOM 664 N N . SER A 1 84 ? -10.473 3.086 -5.937 1.00 60.75 84 SER A N 1
ATOM 665 C CA . SER A 1 84 ? -10.288 3.825 -4.689 1.00 60.75 84 SER A CA 1
ATOM 666 C C . SER A 1 84 ? -9.892 2.907 -3.541 1.00 60.75 84 SER A C 1
ATOM 668 O O . SER A 1 84 ? -10.506 1.861 -3.293 1.00 60.75 84 SER A O 1
ATOM 670 N N . LEU A 1 85 ? -8.882 3.348 -2.787 1.00 64.81 85 LEU A N 1
ATOM 671 C CA . LEU A 1 85 ? -8.536 2.774 -1.495 1.00 64.81 85 LEU A CA 1
ATOM 672 C C . LEU A 1 85 ? -9.747 2.903 -0.562 1.00 64.81 85 LEU A C 1
ATOM 674 O O . LEU A 1 85 ? -10.137 4.004 -0.174 1.00 64.81 85 LEU A O 1
ATOM 678 N N . LEU A 1 86 ? -10.361 1.775 -0.211 1.00 66.12 86 LEU A N 1
ATOM 679 C CA . LEU A 1 86 ? -11.596 1.756 0.568 1.00 66.12 86 LEU A CA 1
ATOM 680 C C . LEU A 1 86 ? -11.302 2.028 2.049 1.00 66.12 86 LEU A C 1
ATOM 682 O O . LEU A 1 86 ? -11.995 2.824 2.683 1.00 66.12 86 LEU A O 1
ATOM 686 N N . ALA A 1 87 ? -10.298 1.348 2.613 1.00 84.44 87 ALA A N 1
ATOM 687 C CA . ALA A 1 87 ? -9.955 1.470 4.026 1.00 84.44 87 ALA A CA 1
ATOM 688 C C . ALA A 1 87 ? -8.594 0.851 4.369 1.00 84.44 87 ALA A C 1
ATOM 690 O O . ALA A 1 87 ? -8.200 -0.171 3.813 1.00 84.44 87 ALA A O 1
ATOM 691 N N . ILE A 1 88 ? -7.943 1.419 5.383 1.00 88.50 88 ILE A N 1
ATOM 692 C CA . ILE A 1 88 ? -6.865 0.774 6.135 1.00 88.50 88 ILE A CA 1
ATOM 693 C C . ILE A 1 88 ? -7.469 0.271 7.447 1.00 88.50 88 ILE A C 1
ATOM 695 O O . ILE A 1 88 ? -8.074 1.057 8.182 1.00 88.50 88 ILE A O 1
ATOM 699 N N . VAL A 1 89 ? -7.330 -1.022 7.743 1.00 86.38 89 VAL A N 1
ATOM 700 C CA . VAL A 1 89 ? -7.968 -1.657 8.901 1.00 86.38 89 VAL A CA 1
ATOM 701 C C . VAL A 1 89 ? -6.933 -2.290 9.823 1.00 86.38 89 VAL A C 1
ATOM 703 O O . VAL A 1 89 ? -6.091 -3.068 9.388 1.00 86.38 89 VAL A O 1
ATOM 706 N N . GLU A 1 90 ? -7.041 -1.978 11.115 1.00 84.62 90 GLU A N 1
ATOM 707 C CA . GLU A 1 90 ? -6.324 -2.656 12.200 1.00 84.62 90 GLU A CA 1
ATOM 708 C C . GLU A 1 90 ? -7.279 -3.636 12.901 1.00 84.62 90 GLU A C 1
ATOM 710 O O . GLU A 1 90 ? -8.337 -3.242 13.415 1.00 84.62 90 GLU A O 1
ATOM 715 N N . VAL A 1 91 ? -6.912 -4.910 12.947 1.00 79.75 91 VAL A N 1
ATOM 716 C CA . VAL A 1 91 ? -7.666 -6.006 13.549 1.00 79.75 91 VAL A CA 1
ATOM 717 C C . VAL A 1 91 ? -7.298 -6.118 15.027 1.00 79.75 91 VAL A C 1
ATOM 719 O O . VAL A 1 91 ? -6.263 -6.643 15.428 1.00 79.75 91 VAL A O 1
ATOM 722 N N . LYS A 1 92 ? -8.188 -5.642 15.900 1.00 72.38 92 LYS A N 1
ATOM 723 C CA . LYS A 1 92 ? -7.981 -5.720 17.353 1.00 72.38 92 LYS A CA 1
ATOM 724 C C . LYS A 1 92 ? -8.488 -7.053 17.896 1.00 72.38 92 LYS A C 1
ATOM 726 O O . LYS A 1 92 ? -9.692 -7.250 18.018 1.00 72.38 92 LYS A O 1
ATOM 731 N N . SER A 1 93 ? -7.579 -7.930 18.317 1.00 60.00 93 SER A N 1
ATOM 732 C CA . SER A 1 93 ? -7.917 -9.201 18.984 1.00 60.00 93 SER A CA 1
ATOM 733 C C . SER A 1 93 ? -8.188 -9.073 20.499 1.00 60.00 93 SER A C 1
ATOM 735 O O . SER A 1 93 ? -8.531 -10.060 21.145 1.00 60.00 93 SER A O 1
ATOM 737 N N . GLY A 1 94 ? -8.097 -7.870 21.093 1.00 57.06 94 GLY A N 1
ATOM 738 C CA . GLY A 1 94 ? -8.365 -7.646 22.523 1.00 57.06 94 GLY A CA 1
ATOM 739 C C . GLY A 1 94 ? -8.631 -6.183 22.918 1.00 57.06 94 GLY A C 1
ATOM 740 O O . GLY A 1 94 ? -8.381 -5.256 22.150 1.00 57.06 94 GLY A O 1
ATOM 741 N N . ARG A 1 95 ? -9.135 -5.960 24.146 1.00 56.59 95 ARG A N 1
ATOM 742 C CA . ARG A 1 95 ? -9.507 -4.628 24.692 1.00 56.59 95 ARG A CA 1
ATOM 743 C C . ARG A 1 95 ? -8.327 -3.761 25.170 1.00 56.59 95 ARG A C 1
ATOM 745 O O . ARG A 1 95 ? -8.554 -2.634 25.610 1.00 56.59 95 ARG A O 1
ATOM 752 N N . ASN A 1 96 ? -7.084 -4.240 25.095 1.00 55.59 96 ASN A N 1
ATOM 753 C CA . ASN A 1 96 ? -5.940 -3.527 25.672 1.00 55.59 96 ASN A CA 1
ATOM 754 C C . ASN A 1 96 ? -5.557 -2.278 24.860 1.00 55.59 96 ASN A C 1
ATOM 756 O O . ASN A 1 96 ? -4.977 -2.352 23.777 1.00 55.59 96 ASN A O 1
ATOM 760 N N . ARG A 1 97 ? -5.860 -1.102 25.420 1.00 62.31 97 ARG A N 1
ATOM 761 C CA . ARG A 1 97 ? -5.521 0.226 24.881 1.00 62.31 97 ARG A CA 1
ATOM 762 C C . ARG A 1 97 ? -4.130 0.673 25.345 1.00 62.31 97 ARG A C 1
ATOM 764 O O . ARG A 1 97 ? -3.987 1.719 25.975 1.00 62.31 97 ARG A O 1
ATOM 771 N N . ASN A 1 98 ? -3.103 -0.111 25.033 1.00 75.38 98 ASN A N 1
ATOM 772 C CA . ASN A 1 98 ? -1.728 0.240 25.398 1.00 75.38 98 ASN A CA 1
ATOM 773 C C . ASN A 1 98 ? -1.206 1.409 24.540 1.00 75.38 98 ASN A C 1
ATOM 775 O O . ASN A 1 98 ? -1.706 1.672 23.443 1.00 75.38 98 ASN A O 1
ATOM 779 N N . GLN A 1 99 ? -0.163 2.100 25.015 1.00 78.31 99 GLN A N 1
ATOM 780 C CA . GLN A 1 99 ? 0.440 3.249 24.322 1.00 78.31 99 GLN A CA 1
ATOM 781 C C . GLN A 1 99 ? 0.865 2.913 22.878 1.00 78.31 99 GLN A C 1
ATOM 783 O O . GLN A 1 99 ? 0.700 3.739 21.983 1.00 78.31 99 GLN A O 1
ATOM 788 N N . ARG A 1 100 ? 1.334 1.681 22.627 1.00 75.06 100 ARG A N 1
ATOM 789 C CA . ARG A 1 100 ? 1.660 1.174 21.281 1.00 75.06 100 ARG A CA 1
ATOM 790 C C . ARG A 1 100 ? 0.449 1.178 20.341 1.00 75.06 100 ARG A C 1
ATOM 792 O O . ARG A 1 100 ? 0.546 1.722 19.247 1.00 75.06 100 ARG A O 1
ATOM 799 N N . ALA A 1 101 ? -0.687 0.649 20.794 1.00 77.38 101 ALA A N 1
ATOM 800 C CA . ALA A 1 101 ? -1.921 0.605 20.008 1.00 77.38 101 ALA A CA 1
ATOM 801 C C . ALA A 1 101 ? -2.446 2.016 19.697 1.00 77.38 101 ALA A C 1
ATOM 803 O O . ALA A 1 101 ? -2.960 2.266 18.610 1.00 77.38 101 ALA A O 1
ATOM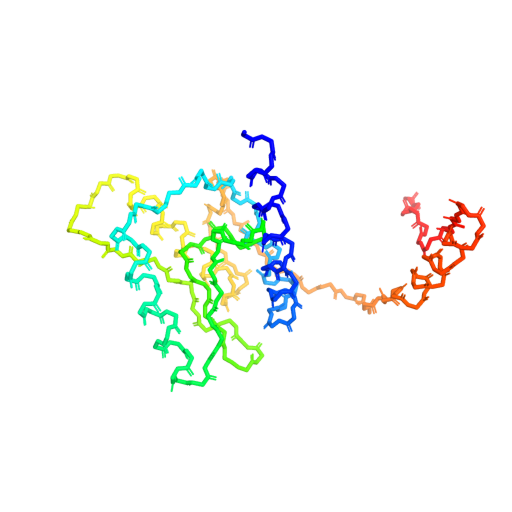 804 N N . ARG A 1 102 ? -2.267 2.969 20.626 1.00 81.62 102 ARG A N 1
ATOM 805 C CA . ARG A 1 102 ? -2.573 4.387 20.373 1.00 81.62 102 ARG A CA 1
ATOM 806 C C . ARG A 1 102 ? -1.681 4.970 19.276 1.00 81.62 102 ARG A C 1
ATOM 808 O O . ARG A 1 102 ? -2.207 5.571 18.352 1.00 81.62 102 ARG A O 1
ATOM 815 N N . ARG A 1 103 ? -0.363 4.738 19.327 1.00 81.00 103 ARG A N 1
ATOM 816 C CA . ARG A 1 103 ? 0.576 5.206 18.286 1.00 81.00 103 ARG A CA 1
ATOM 817 C C . ARG A 1 103 ? 0.251 4.626 16.906 1.00 81.00 103 ARG A C 1
ATOM 819 O O . ARG A 1 103 ? 0.308 5.358 15.924 1.00 81.00 103 ARG A O 1
ATOM 826 N N . GLN A 1 104 ? -0.112 3.343 16.829 1.00 81.00 104 GLN A N 1
ATOM 827 C CA . GLN A 1 104 ? -0.565 2.722 15.578 1.00 81.00 104 GLN A CA 1
ATOM 828 C C . GLN A 1 104 ? -1.843 3.386 15.050 1.00 81.00 104 GLN A C 1
ATOM 830 O O . GLN A 1 104 ? -1.856 3.785 13.889 1.00 81.00 104 GLN A O 1
ATOM 835 N N . SER A 1 105 ? -2.858 3.582 15.904 1.00 85.19 105 SER A N 1
ATOM 836 C CA . SER A 1 105 ? -4.115 4.261 15.539 1.00 85.19 105 SER A CA 1
ATOM 837 C C . SER A 1 105 ? -3.862 5.667 15.004 1.00 85.19 105 SER A C 1
ATOM 839 O O . SER A 1 105 ? -4.270 5.974 13.893 1.00 85.19 105 SER A O 1
ATOM 841 N N . THR A 1 106 ? -3.094 6.484 15.729 1.00 88.69 106 THR A N 1
ATOM 842 C CA . THR A 1 106 ? -2.746 7.844 15.295 1.00 88.69 106 THR A CA 1
ATOM 843 C C . THR A 1 106 ? -1.972 7.844 13.977 1.00 88.69 106 THR A C 1
ATOM 845 O O . THR A 1 106 ? -2.189 8.702 13.127 1.00 88.69 106 THR A O 1
ATOM 848 N N . GLY A 1 107 ? -1.073 6.876 13.770 1.00 89.19 107 GLY A N 1
ATOM 849 C CA . GLY A 1 107 ? -0.371 6.724 12.497 1.00 89.19 107 GLY A CA 1
ATOM 850 C C . GLY A 1 107 ? -1.316 6.398 11.337 1.00 89.19 107 GLY A C 1
ATOM 851 O O . GLY A 1 107 ? -1.154 6.964 10.259 1.00 89.19 107 GLY A O 1
ATOM 852 N N . ILE A 1 108 ? -2.296 5.516 11.564 1.00 89.88 108 ILE A N 1
ATOM 853 C CA . ILE A 1 108 ? -3.335 5.160 10.585 1.00 89.88 108 ILE A CA 1
ATOM 854 C C . ILE A 1 108 ? -4.243 6.361 10.291 1.00 89.88 108 ILE A C 1
ATOM 856 O O . ILE A 1 108 ? -4.515 6.648 9.133 1.00 89.88 108 ILE A O 1
ATOM 860 N N . GLU A 1 109 ? -4.669 7.096 11.315 1.00 90.44 109 GLU A N 1
ATOM 861 C CA . GLU A 1 109 ? -5.482 8.309 11.158 1.00 90.44 109 GLU A CA 1
ATOM 862 C C . GLU A 1 109 ? -4.759 9.333 10.270 1.00 90.44 109 GLU A C 1
ATOM 864 O O . GLU A 1 109 ? -5.300 9.757 9.253 1.00 90.44 109 GLU A O 1
ATOM 869 N N . ARG A 1 110 ? -3.485 9.627 10.559 1.00 92.38 110 ARG A N 1
ATOM 870 C CA . ARG A 1 110 ? -2.688 10.589 9.778 1.00 92.38 110 ARG A CA 1
ATOM 871 C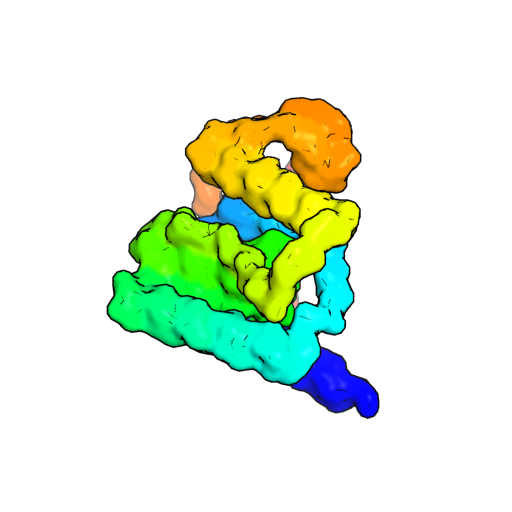 C . ARG A 1 110 ? -2.491 10.181 8.319 1.00 92.38 110 ARG A C 1
ATOM 873 O O . ARG A 1 110 ? -2.569 11.041 7.443 1.00 92.38 110 ARG A O 1
ATOM 880 N N . ILE A 1 111 ? -2.205 8.903 8.048 1.00 92.25 111 ILE A N 1
ATOM 881 C CA . ILE A 1 111 ? -2.031 8.435 6.663 1.00 92.25 111 ILE A CA 1
ATOM 882 C C . ILE A 1 111 ? -3.365 8.456 5.912 1.00 92.25 111 ILE A C 1
ATOM 884 O O . ILE A 1 111 ? -3.393 8.865 4.758 1.00 92.25 111 ILE A O 1
ATOM 888 N N . VAL A 1 112 ? -4.473 8.083 6.561 1.00 90.81 112 VAL A N 1
ATOM 889 C CA . VAL A 1 112 ? -5.807 8.129 5.949 1.00 90.81 112 VAL A CA 1
ATOM 890 C C . VAL A 1 112 ? -6.199 9.567 5.628 1.00 90.81 112 VAL A C 1
ATOM 892 O O . VAL A 1 112 ? -6.685 9.817 4.526 1.00 90.81 112 VAL A O 1
ATOM 895 N N . ASP A 1 113 ? -5.945 10.508 6.537 1.00 91.62 113 ASP A N 1
ATOM 896 C CA . ASP A 1 113 ? -6.177 11.931 6.288 1.00 91.62 113 ASP A CA 1
ATOM 897 C C . ASP A 1 113 ? -5.350 12.407 5.091 1.00 91.62 113 ASP A C 1
ATOM 899 O O . ASP A 1 113 ? -5.911 12.946 4.141 1.00 91.62 113 ASP A O 1
ATOM 903 N N . TYR A 1 114 ? -4.048 12.102 5.069 1.00 93.00 114 TYR A N 1
ATOM 904 C CA . TYR A 1 114 ? -3.164 12.469 3.960 1.00 93.00 114 TYR A CA 1
ATOM 905 C C . TYR A 1 114 ? -3.637 11.927 2.607 1.00 93.00 114 TYR A C 1
ATOM 907 O O . TYR A 1 114 ? -3.597 12.646 1.610 1.00 93.00 114 TYR A O 1
ATOM 915 N N . LEU A 1 115 ? -4.085 10.670 2.559 1.00 90.56 115 LEU A N 1
ATOM 916 C CA . LEU A 1 115 ? -4.579 10.042 1.332 1.00 90.56 115 LEU A CA 1
ATOM 917 C C . LEU A 1 115 ? -5.898 10.665 0.857 1.00 90.56 115 LEU A C 1
ATOM 919 O O . LEU A 1 115 ? -6.094 10.831 -0.342 1.00 90.56 115 LEU A O 1
ATOM 923 N N . LYS A 1 116 ? -6.783 11.052 1.783 1.00 89.75 116 LYS A N 1
ATOM 924 C CA . LYS A 1 116 ? -8.096 11.632 1.457 1.00 89.75 116 LYS A CA 1
ATOM 925 C C . LYS A 1 116 ? -8.037 13.101 1.062 1.00 89.75 116 LYS A C 1
ATOM 927 O O . LYS A 1 116 ? -8.759 13.518 0.164 1.00 89.75 116 LYS A O 1
ATOM 932 N N . THR A 1 117 ? -7.242 13.900 1.765 1.00 91.62 117 THR A N 1
ATOM 933 C CA . THR A 1 117 ? -7.242 15.366 1.617 1.00 91.62 117 THR A CA 1
ATOM 934 C C . THR A 1 117 ? -6.024 15.875 0.854 1.00 91.62 117 THR A C 1
ATOM 936 O O . THR A 1 117 ? -5.969 17.045 0.476 1.00 91.62 117 THR A O 1
ATOM 939 N N . GLY A 1 118 ? -5.016 15.022 0.657 1.00 92.12 118 GLY A N 1
ATOM 940 C CA . GLY A 1 118 ? -3.702 15.430 0.181 1.00 92.12 118 GLY A CA 1
ATOM 941 C C . GLY A 1 118 ? -2.892 16.204 1.224 1.00 92.12 118 GLY A C 1
ATOM 942 O O . GLY A 1 118 ? -1.794 16.646 0.894 1.00 92.12 118 GLY A O 1
ATOM 943 N N . THR A 1 119 ? -3.381 16.393 2.454 1.00 94.69 119 THR A N 1
ATOM 944 C CA . THR A 1 119 ? -2.685 17.142 3.508 1.00 94.69 119 THR A CA 1
ATOM 945 C C . THR A 1 119 ? -2.778 16.466 4.873 1.00 94.69 119 THR A C 1
ATOM 947 O O . THR A 1 119 ? -3.771 15.837 5.220 1.00 94.69 119 THR A O 1
ATOM 950 N N . THR A 1 120 ? -1.730 16.582 5.686 1.00 95.50 120 THR A N 1
ATOM 951 C CA . THR A 1 120 ? -1.773 16.165 7.097 1.00 95.50 120 THR A CA 1
ATOM 952 C C . THR A 1 120 ? -0.678 16.862 7.904 1.00 95.50 120 THR A C 1
ATOM 954 O O . THR A 1 120 ? 0.142 17.599 7.350 1.00 95.50 120 THR A O 1
ATOM 957 N N . ARG A 1 121 ? -0.637 16.617 9.215 1.00 94.56 121 ARG A N 1
ATOM 958 C CA . ARG A 1 121 ? 0.449 17.056 10.097 1.00 94.56 121 ARG A CA 1
ATOM 959 C C . ARG A 1 121 ? 1.122 15.881 10.783 1.00 94.56 121 ARG A C 1
ATOM 961 O O . ARG A 1 121 ? 0.491 14.870 11.093 1.00 94.56 121 ARG A O 1
ATOM 968 N N . ASP A 1 122 ? 2.406 16.052 11.060 1.00 91.69 122 ASP A N 1
ATOM 969 C CA . ASP A 1 122 ? 3.210 15.139 11.867 1.00 91.69 122 ASP A CA 1
ATOM 970 C C . ASP A 1 122 ? 3.268 13.695 11.318 1.00 91.69 122 ASP A C 1
ATOM 972 O O . ASP A 1 122 ? 3.251 12.706 12.067 1.00 91.69 122 ASP A O 1
ATOM 976 N N . LEU A 1 123 ? 3.283 13.543 9.990 1.00 88.69 123 LEU A N 1
ATOM 977 C CA . LEU A 1 123 ? 3.348 12.235 9.337 1.00 88.69 123 LEU A CA 1
ATOM 978 C C . LEU A 1 123 ? 4.742 11.613 9.523 1.00 88.69 123 LEU A C 1
ATOM 980 O O . LEU A 1 123 ? 5.751 12.308 9.587 1.00 88.69 123 LEU A O 1
ATOM 984 N N . TYR A 1 124 ? 4.802 10.286 9.659 1.00 86.69 124 TYR A N 1
ATOM 985 C CA . TYR A 1 124 ? 6.049 9.534 9.906 1.00 86.69 124 TYR A CA 1
ATOM 986 C C . TYR A 1 124 ? 6.815 9.931 11.181 1.00 86.69 124 TYR A C 1
ATOM 988 O O . TYR A 1 124 ? 7.981 9.584 11.330 1.00 86.69 124 TYR A O 1
ATOM 996 N N . GLY A 1 125 ? 6.175 10.644 12.115 1.00 84.44 125 GLY A N 1
ATOM 997 C CA . GLY A 1 125 ? 6.846 11.165 13.311 1.00 84.44 125 GLY A CA 1
ATOM 998 C C . GLY A 1 125 ? 7.714 12.399 13.047 1.00 84.44 125 GLY A C 1
ATOM 999 O O . GLY A 1 125 ? 8.418 12.843 13.949 1.00 84.44 125 GLY A O 1
ATOM 1000 N N . ILE A 1 126 ? 7.647 12.967 11.842 1.00 88.50 126 ILE A N 1
ATOM 1001 C CA . ILE A 1 126 ? 8.342 14.197 11.463 1.00 88.50 126 ILE A CA 1
ATOM 1002 C C . ILE A 1 126 ? 7.388 15.359 11.706 1.00 88.50 126 ILE A C 1
ATOM 1004 O O . ILE A 1 126 ? 6.305 15.376 11.132 1.00 88.50 126 ILE A O 1
ATOM 1008 N N . GLN A 1 127 ? 7.780 16.321 12.540 1.00 92.25 127 GLN A N 1
ATOM 1009 C CA . GLN A 1 127 ? 6.952 17.492 12.825 1.00 92.25 127 GLN A CA 1
ATOM 1010 C C . GLN A 1 127 ? 6.795 18.380 11.588 1.00 92.25 127 GLN A C 1
ATOM 1012 O O . GLN A 1 127 ? 7.777 18.671 10.904 1.00 92.25 127 GLN A O 1
ATOM 1017 N N . GLY A 1 128 ? 5.570 18.839 11.331 1.00 93.25 128 GLY A N 1
ATOM 1018 C CA . GLY A 1 128 ? 5.282 19.782 10.247 1.00 93.25 128 GLY A CA 1
ATOM 1019 C C . GLY A 1 128 ? 4.103 19.388 9.363 1.00 93.25 128 GLY A C 1
ATOM 1020 O O . GLY A 1 128 ? 3.420 18.390 9.600 1.00 93.25 128 GLY A O 1
ATOM 1021 N N . GLU A 1 129 ? 3.846 20.214 8.349 1.00 95.00 129 GLU A N 1
ATOM 1022 C CA . GLU A 1 129 ? 2.787 19.993 7.364 1.00 95.00 129 GLU A CA 1
ATOM 1023 C C . GLU A 1 129 ? 3.293 19.143 6.196 1.00 95.00 129 GLU A C 1
ATOM 1025 O O . GLU A 1 129 ? 4.343 19.404 5.609 1.00 95.00 129 GLU A O 1
ATOM 1030 N N . PHE A 1 130 ? 2.504 18.140 5.831 1.00 94.50 130 PHE A N 1
ATOM 1031 C CA . PHE A 1 130 ? 2.710 17.320 4.649 1.00 94.50 130 PHE A CA 1
ATOM 1032 C C . PHE A 1 130 ? 1.631 17.651 3.635 1.00 94.50 130 PHE A C 1
ATOM 1034 O O . PHE A 1 130 ? 0.450 17.634 3.974 1.00 94.50 130 PHE A O 1
ATOM 1041 N N . LYS A 1 131 ? 2.030 17.898 2.386 1.00 93.88 131 LYS A N 1
ATOM 1042 C CA . LYS A 1 131 ? 1.114 18.235 1.296 1.00 93.88 131 LYS A CA 1
ATOM 1043 C C . LYS A 1 131 ? 1.471 17.486 0.018 1.00 93.88 131 LYS A C 1
ATOM 1045 O O . LYS A 1 131 ? 2.637 17.392 -0.360 1.00 93.88 131 LYS A O 1
ATOM 1050 N N . ARG A 1 132 ? 0.460 16.918 -0.631 1.00 90.38 132 ARG A N 1
ATOM 1051 C CA . ARG A 1 132 ? 0.534 16.300 -1.952 1.00 90.38 132 ARG A CA 1
ATOM 1052 C C . ARG A 1 132 ? 0.421 17.405 -3.001 1.00 90.38 132 ARG A C 1
ATOM 1054 O O . ARG A 1 132 ? -0.469 18.248 -2.931 1.00 90.38 132 ARG A O 1
ATOM 1061 N N . PHE A 1 133 ? 1.323 17.383 -3.973 1.00 88.38 133 PHE A N 1
ATOM 1062 C CA . PHE A 1 133 ? 1.300 18.279 -5.123 1.00 88.38 133 PHE A CA 1
ATOM 1063 C C . PHE A 1 133 ? 1.133 17.452 -6.391 1.00 88.38 133 PHE A C 1
ATOM 1065 O O . PHE A 1 133 ? 1.755 16.398 -6.527 1.00 88.38 133 PHE A O 1
ATOM 1072 N N . ALA A 1 134 ? 0.298 17.934 -7.310 1.00 84.31 134 ALA A N 1
ATOM 1073 C CA . ALA A 1 134 ? 0.201 17.349 -8.637 1.00 84.31 134 ALA A CA 1
ATOM 1074 C C . ALA A 1 134 ? 1.526 17.571 -9.376 1.00 84.31 134 ALA A C 1
ATOM 1076 O O . ALA A 1 134 ? 2.022 18.698 -9.464 1.00 84.31 134 ALA A O 1
ATOM 1077 N N . VAL A 1 135 ? 2.097 16.491 -9.899 1.00 76.56 135 VAL A N 1
ATOM 1078 C CA . VAL A 1 135 ? 3.233 16.579 -10.813 1.00 76.56 135 VAL A CA 1
ATOM 1079 C C . VAL A 1 135 ? 2.674 17.035 -12.160 1.00 76.56 135 VAL A C 1
ATOM 1081 O O . VAL A 1 135 ? 1.725 16.447 -12.660 1.00 76.56 135 VAL A O 1
ATOM 1084 N N . ARG A 1 136 ? 3.213 18.124 -12.721 1.00 63.97 136 ARG A N 1
ATOM 1085 C CA . ARG A 1 136 ? 2.713 18.726 -13.973 1.00 63.97 136 ARG A CA 1
ATOM 1086 C C . ARG A 1 136 ? 3.228 18.044 -15.251 1.00 63.97 136 ARG A C 1
ATOM 1088 O O . ARG A 1 136 ? 2.897 18.499 -16.336 1.00 63.97 136 ARG A O 1
ATOM 1095 N N . GLY A 1 137 ? 4.062 17.012 -15.129 1.00 72.81 137 GLY A N 1
ATOM 1096 C CA . GLY A 1 137 ? 4.590 16.260 -16.267 1.00 72.81 137 GLY A CA 1
ATOM 1097 C C . GLY A 1 137 ? 3.718 15.054 -16.596 1.00 72.81 137 GLY A C 1
ATOM 1098 O O . GLY A 1 137 ? 3.170 14.432 -15.686 1.00 72.81 137 GLY A O 1
ATOM 1099 N N . GLU A 1 138 ? 3.617 14.719 -17.882 1.00 76.12 138 GLU A N 1
ATOM 1100 C CA . GLU A 1 138 ? 3.050 13.440 -18.304 1.00 76.12 138 GLU A CA 1
ATOM 1101 C C . GLU A 1 138 ? 3.897 12.290 -17.754 1.00 76.12 138 GLU A C 1
ATOM 1103 O O . GLU A 1 138 ? 5.130 12.347 -17.733 1.00 76.12 138 GLU A O 1
ATOM 1108 N N . GLU A 1 139 ? 3.230 11.242 -17.277 1.00 79.81 139 GLU A N 1
ATOM 1109 C CA . GLU A 1 139 ? 3.919 10.030 -16.866 1.00 79.81 139 GLU A CA 1
ATOM 1110 C C . GLU A 1 139 ? 4.508 9.334 -18.094 1.00 79.81 139 GLU A C 1
ATOM 1112 O O . GLU A 1 139 ? 3.778 8.858 -18.961 1.00 79.81 139 GLU A O 1
ATOM 1117 N N . VAL A 1 140 ? 5.835 9.222 -18.133 1.00 84.25 140 VAL A N 1
ATOM 1118 C CA . VAL A 1 140 ? 6.523 8.410 -19.135 1.00 84.25 140 VAL A CA 1
ATOM 1119 C C . VAL A 1 140 ? 6.698 7.000 -18.583 1.00 84.25 140 VAL A C 1
ATOM 1121 O O . VAL A 1 140 ? 7.339 6.791 -17.553 1.00 84.25 140 VAL A O 1
ATOM 1124 N N . ASN A 1 141 ? 6.114 6.019 -19.266 1.00 84.31 141 ASN A N 1
ATOM 1125 C CA . ASN A 1 141 ? 6.244 4.613 -18.910 1.00 84.31 141 ASN A CA 1
ATOM 1126 C C . ASN A 1 141 ? 7.231 3.917 -19.856 1.00 84.31 141 ASN A C 1
ATOM 1128 O O . ASN A 1 141 ? 7.029 3.891 -21.066 1.00 84.31 141 AS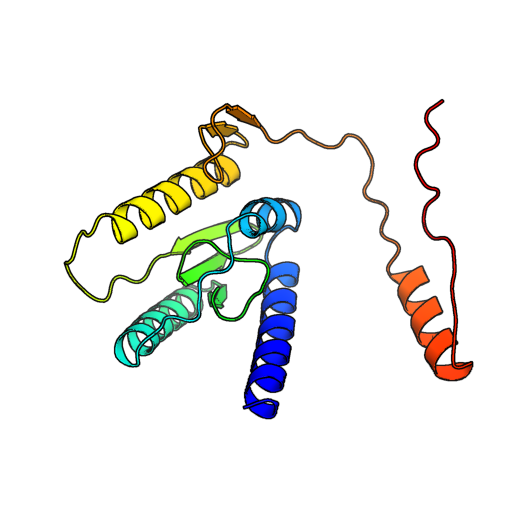N A O 1
ATOM 1132 N N . HIS A 1 142 ? 8.282 3.310 -19.300 1.00 88.25 142 HIS A N 1
ATOM 1133 C CA . HIS A 1 142 ? 9.333 2.638 -20.079 1.00 88.25 142 HIS A CA 1
ATOM 1134 C C . HIS A 1 142 ? 9.234 1.109 -20.057 1.00 88.25 142 HIS A C 1
ATOM 1136 O O . HIS A 1 142 ? 10.228 0.418 -20.290 1.00 88.25 142 HIS A O 1
ATOM 1142 N N . ARG A 1 143 ? 8.051 0.555 -19.768 1.00 88.62 143 ARG A N 1
ATOM 1143 C CA . ARG A 1 143 ? 7.839 -0.895 -19.654 1.00 88.62 143 ARG A CA 1
ATOM 1144 C C . ARG A 1 143 ? 8.300 -1.659 -20.890 1.00 88.62 143 ARG A C 1
ATOM 1146 O O . ARG A 1 143 ? 8.974 -2.669 -20.748 1.00 88.62 143 ARG A O 1
ATOM 1153 N N . GLU A 1 144 ? 7.985 -1.175 -22.088 1.00 90.44 144 GLU A N 1
ATOM 1154 C CA . GLU A 1 144 ? 8.369 -1.858 -23.331 1.00 90.44 144 GLU A CA 1
ATOM 1155 C C . GLU A 1 144 ? 9.890 -1.933 -23.505 1.00 90.44 144 GLU A C 1
ATOM 1157 O O . GLU A 1 144 ? 10.430 -2.980 -23.871 1.00 90.44 144 GLU A O 1
ATOM 1162 N N . ARG A 1 145 ? 10.591 -0.841 -23.176 1.00 90.94 145 ARG A N 1
ATOM 1163 C CA . ARG A 1 145 ? 12.058 -0.777 -23.199 1.00 90.94 145 ARG A CA 1
ATOM 1164 C C . ARG A 1 145 ? 12.649 -1.733 -22.165 1.00 90.94 145 ARG A C 1
ATOM 1166 O O . ARG A 1 145 ? 13.533 -2.519 -22.491 1.00 90.94 145 ARG A O 1
ATOM 1173 N N . MET A 1 146 ? 12.104 -1.752 -20.947 1.00 89.69 146 MET A N 1
ATOM 1174 C CA . MET A 1 146 ? 12.499 -2.720 -19.918 1.00 89.69 146 MET A CA 1
ATOM 1175 C C . MET A 1 146 ? 12.287 -4.172 -20.366 1.00 89.69 146 MET A C 1
ATOM 1177 O O . MET A 1 146 ? 13.193 -4.993 -20.220 1.00 89.69 146 MET A O 1
ATOM 1181 N N . ASP A 1 147 ? 11.129 -4.493 -20.943 1.00 92.44 147 ASP A N 1
ATOM 1182 C CA . ASP A 1 147 ? 10.821 -5.836 -21.443 1.00 92.44 147 ASP A CA 1
ATOM 1183 C C . ASP A 1 147 ? 11.808 -6.256 -22.543 1.00 92.44 147 ASP A C 1
ATOM 1185 O O . ASP A 1 147 ? 12.264 -7.405 -22.570 1.00 92.44 147 ASP A O 1
ATOM 1189 N N . ALA A 1 148 ? 12.191 -5.330 -23.426 1.00 93.12 148 ALA A N 1
ATOM 1190 C CA . ALA A 1 148 ? 13.208 -5.564 -24.445 1.00 93.12 148 ALA A CA 1
ATOM 1191 C C . ALA A 1 148 ? 14.591 -5.844 -23.831 1.00 93.12 148 ALA A C 1
ATOM 1193 O O . ALA A 1 148 ? 15.234 -6.829 -24.210 1.00 93.12 148 ALA A O 1
ATOM 1194 N N . ILE A 1 149 ? 15.021 -5.051 -22.843 1.00 93.38 149 ILE A N 1
ATOM 1195 C CA . ILE A 1 149 ? 16.293 -5.245 -22.127 1.00 93.38 149 ILE A CA 1
ATOM 1196 C C . ILE A 1 149 ? 16.314 -6.609 -21.427 1.00 93.38 149 ILE A C 1
ATOM 1198 O O . ILE A 1 149 ? 17.298 -7.339 -21.548 1.00 93.38 149 ILE A O 1
ATOM 1202 N N . ILE A 1 150 ? 15.227 -6.999 -20.751 1.00 92.62 150 ILE A N 1
ATOM 1203 C CA . ILE A 1 150 ? 15.120 -8.298 -20.066 1.00 92.62 150 ILE A CA 1
ATOM 1204 C C . ILE A 1 150 ? 15.205 -9.452 -21.070 1.00 92.62 150 ILE A C 1
ATOM 1206 O O . ILE A 1 150 ? 15.940 -10.417 -20.841 1.00 92.62 150 ILE A O 1
ATOM 1210 N N . ARG A 1 151 ? 14.479 -9.374 -22.194 1.00 95.00 151 ARG A N 1
ATOM 1211 C CA . ARG A 1 151 ? 14.536 -10.402 -23.249 1.00 95.00 151 ARG A CA 1
ATOM 1212 C C . ARG A 1 151 ? 15.941 -10.526 -23.834 1.00 95.00 151 ARG A C 1
ATOM 1214 O O . ARG A 1 151 ? 16.417 -11.646 -24.010 1.00 95.00 151 ARG A O 1
ATOM 1221 N N . LYS A 1 152 ? 16.610 -9.400 -24.092 1.00 94.38 152 LYS A N 1
ATOM 1222 C CA . LYS A 1 152 ? 17.981 -9.378 -24.611 1.00 94.38 152 LYS A CA 1
ATOM 1223 C C . LYS A 1 152 ? 18.978 -9.942 -23.600 1.00 94.38 152 LYS A C 1
ATOM 1225 O O . LYS A 1 152 ? 19.750 -10.822 -23.953 1.00 94.38 152 LYS A O 1
ATOM 1230 N N . ALA A 1 153 ? 18.898 -9.543 -22.331 1.00 95.81 153 ALA A N 1
ATOM 1231 C CA . ALA A 1 153 ? 19.754 -10.076 -21.270 1.00 95.81 153 ALA A CA 1
ATOM 1232 C C . ALA A 1 153 ? 19.592 -11.595 -21.091 1.00 95.81 153 ALA A C 1
ATOM 1234 O O . ALA A 1 153 ? 20.577 -12.293 -20.876 1.00 95.81 153 ALA A O 1
ATOM 1235 N N . ARG A 1 154 ? 18.373 -12.136 -21.236 1.00 94.31 154 ARG A N 1
ATOM 1236 C CA . ARG A 1 154 ? 18.147 -13.594 -21.214 1.00 94.31 154 ARG A CA 1
ATOM 1237 C C . ARG A 1 154 ? 18.851 -14.331 -22.353 1.00 94.31 154 ARG A C 1
ATOM 1239 O O . ARG A 1 154 ? 19.219 -15.486 -22.168 1.00 94.31 154 ARG A O 1
ATOM 1246 N N . LYS A 1 155 ? 18.995 -13.692 -23.516 1.00 93.56 155 LYS A N 1
ATOM 1247 C CA . LYS A 1 155 ? 19.668 -14.263 -24.688 1.00 93.56 155 LYS A CA 1
ATOM 1248 C C . LYS A 1 155 ? 21.189 -14.101 -24.609 1.00 93.56 155 LYS A C 1
ATOM 1250 O O . LYS A 1 155 ? 21.912 -15.058 -24.860 1.00 93.56 155 LYS A O 1
ATOM 1255 N N . ASP A 1 156 ? 21.648 -12.908 -24.243 1.00 94.50 156 ASP A N 1
ATOM 1256 C CA . ASP A 1 156 ? 23.041 -12.475 -24.395 1.00 94.50 156 ASP A CA 1
ATOM 1257 C C . ASP A 1 156 ? 23.825 -12.502 -23.062 1.00 94.50 156 ASP A C 1
ATOM 1259 O O . ASP A 1 156 ? 25.007 -12.174 -23.016 1.00 94.50 156 ASP A O 1
ATOM 1263 N N . GLY A 1 157 ? 23.173 -12.866 -21.952 1.00 93.94 157 GLY A N 1
ATOM 1264 C CA . GLY A 1 157 ? 23.734 -12.894 -20.594 1.00 93.94 157 GLY A CA 1
ATOM 1265 C C . GLY A 1 157 ? 23.733 -11.536 -19.880 1.00 93.94 157 GLY A C 1
ATOM 1266 O O . GLY A 1 157 ? 23.562 -11.486 -18.663 1.00 93.94 157 GLY A O 1
ATOM 1267 N N . LEU A 1 158 ? 23.866 -10.429 -20.618 1.00 91.50 158 LEU A N 1
ATOM 1268 C CA . LEU A 1 158 ? 23.824 -9.061 -20.094 1.00 91.50 158 LEU A CA 1
ATOM 1269 C C . LEU A 1 158 ? 23.215 -8.105 -21.129 1.00 91.50 158 LEU A C 1
ATOM 1271 O O . LEU A 1 158 ? 23.502 -8.198 -22.319 1.00 91.50 158 LEU A O 1
ATOM 1275 N N . SER A 1 159 ? 22.405 -7.148 -20.676 1.00 93.25 159 SER A N 1
ATOM 1276 C CA . SER A 1 159 ? 21.940 -6.024 -21.495 1.00 93.25 159 SER A CA 1
ATOM 1277 C C . SER A 1 159 ? 21.714 -4.798 -20.617 1.00 93.25 159 SER A C 1
ATOM 1279 O O . SER A 1 159 ? 21.281 -4.933 -19.475 1.00 93.25 159 SER A O 1
ATOM 1281 N N . TRP A 1 160 ? 21.976 -3.608 -21.155 1.00 91.88 160 TRP A N 1
ATOM 1282 C CA . TRP A 1 160 ? 21.736 -2.332 -20.484 1.00 91.88 160 TRP A CA 1
ATOM 1283 C C . TRP A 1 160 ? 21.345 -1.252 -21.501 1.00 91.88 160 TRP A C 1
ATOM 1285 O O . TRP A 1 160 ? 21.681 -1.357 -22.681 1.00 91.88 160 TRP A O 1
ATOM 1295 N N . GLU A 1 161 ? 20.623 -0.235 -21.033 1.00 90.19 161 GLU A N 1
ATOM 1296 C CA . GLU A 1 161 ? 20.217 0.950 -21.795 1.00 90.19 161 GLU A CA 1
ATOM 1297 C C . GLU A 1 161 ? 19.984 2.108 -20.809 1.00 90.19 161 GLU A C 1
ATOM 1299 O O . GLU A 1 161 ? 19.458 1.886 -19.717 1.00 90.19 161 GLU A O 1
ATOM 1304 N N . GLU A 1 162 ? 20.363 3.336 -21.171 1.00 87.75 162 GLU A N 1
ATOM 1305 C CA . GLU A 1 162 ? 19.992 4.532 -20.406 1.00 87.75 162 GLU A CA 1
ATOM 1306 C C . GLU A 1 162 ? 18.562 4.944 -20.781 1.00 87.75 162 GLU A C 1
ATOM 1308 O O . GLU A 1 162 ? 18.274 5.363 -21.905 1.00 87.75 162 GLU A O 1
ATOM 1313 N N . VAL A 1 163 ? 17.638 4.772 -19.838 1.00 83.62 163 VAL A N 1
ATOM 1314 C CA . VAL A 1 163 ? 16.205 4.944 -20.096 1.00 83.62 163 VAL A CA 1
ATOM 1315 C C . VAL A 1 163 ? 15.758 6.393 -19.881 1.00 83.62 163 VAL A C 1
ATOM 1317 O O . VAL A 1 163 ? 14.921 6.902 -20.628 1.00 83.62 163 VAL A O 1
ATOM 1320 N N . GLU A 1 164 ? 16.387 7.078 -18.931 1.00 81.38 164 GLU A N 1
ATOM 1321 C CA . GLU A 1 164 ? 16.172 8.486 -18.608 1.00 81.38 164 GLU A CA 1
ATOM 1322 C C . GLU A 1 164 ? 17.523 9.135 -18.320 1.00 81.38 164 GLU A C 1
ATOM 1324 O O . GLU A 1 164 ? 18.356 8.545 -17.630 1.00 81.38 164 GLU A O 1
ATOM 1329 N N . ARG A 1 165 ? 17.733 10.358 -18.821 1.00 78.19 165 ARG A N 1
ATOM 1330 C CA . ARG A 1 165 ? 18.909 11.146 -18.444 1.00 78.19 165 ARG A CA 1
ATOM 1331 C C . ARG A 1 165 ? 18.742 11.625 -17.010 1.00 78.19 165 ARG A C 1
ATOM 1333 O O . ARG A 1 165 ? 17.686 12.148 -16.653 1.00 78.19 165 ARG A O 1
ATOM 1340 N N . ALA A 1 166 ? 19.793 11.502 -16.204 1.00 57.41 166 ALA A N 1
ATOM 1341 C CA . ALA A 1 166 ? 19.837 12.174 -14.912 1.00 57.41 166 ALA A CA 1
ATOM 1342 C C . ALA A 1 166 ? 19.591 13.678 -15.120 1.00 57.41 166 ALA A C 1
ATOM 1344 O O . ALA A 1 166 ? 20.135 14.266 -16.055 1.00 57.41 166 ALA A O 1
ATOM 1345 N N . PHE A 1 167 ? 18.758 14.290 -14.272 1.00 56.31 167 PHE A N 1
ATOM 1346 C CA . PHE A 1 167 ? 18.483 15.726 -14.322 1.00 56.31 167 PHE A CA 1
ATOM 1347 C C . PHE A 1 167 ? 19.804 16.509 -14.340 1.00 56.31 167 PHE A C 1
ATOM 1349 O O . PHE A 1 167 ? 20.505 16.579 -13.331 1.00 56.31 167 PHE A O 1
ATOM 1356 N N . SER A 1 168 ? 20.147 17.107 -15.481 1.00 45.22 168 SER A N 1
ATOM 1357 C CA . SER A 1 168 ? 21.174 18.139 -15.539 1.00 45.22 168 SER A CA 1
ATOM 1358 C C . SER A 1 168 ? 20.575 19.389 -14.907 1.00 45.22 168 SER A C 1
ATOM 1360 O O . SER A 1 168 ? 19.612 19.938 -15.442 1.00 45.22 168 SER A O 1
ATOM 1362 N N . MET A 1 169 ? 21.107 19.819 -13.764 1.00 42.34 169 MET A N 1
ATOM 1363 C CA . MET A 1 169 ? 20.842 21.166 -13.264 1.00 42.34 169 MET A CA 1
ATOM 1364 C C . MET A 1 169 ? 21.408 22.155 -14.289 1.00 42.34 169 MET A C 1
ATOM 1366 O O . MET A 1 169 ? 22.623 22.309 -14.385 1.00 42.34 169 MET A O 1
ATOM 1370 N N . SER A 1 170 ? 20.526 22.735 -15.102 1.00 41.88 170 SER A N 1
ATOM 1371 C CA . SER A 1 170 ? 20.788 23.933 -15.903 1.00 41.88 170 SER A CA 1
ATOM 1372 C C . SER A 1 170 ? 20.544 25.177 -15.067 1.00 41.88 170 SER A C 1
ATOM 1374 O O . SER A 1 170 ? 19.466 25.197 -14.423 1.00 41.88 170 SER A O 1
#

Sequence (170 aa):
MEGYKRVLHILKDVGDALAFTYVDKYDIKPMRFKEASGFVSGKVGLREEWRLLQKVFNLGGIGILNDLTHCLRYGDITAVRGDSLLAIVEVKSGRNRNQRARRQSTGIERIVDYLKTGTTRDLYGIQGEFKRFAVRGEEVNHRERMDAIIRKARKDGLSWEEVERAFSMS